Protein AF-A0A699VMN4-F1 (afdb_monomer)

Secondary structure (DSSP, 8-state):
-GGGGGS-HHHHHHHHHHHHHHHHHHHHHHHHHHHHHHH--SEEEEE--TT-SSPEEEEHHHHHHHHHHHHHHHHHHHHHHHHHHT--TTTTS---SPPPHHHHHHHHHHHHHHHHHHHHHHHHHH-S-HHHHHHHHHHHHHHHHHHHHHHHHHHHH-GGG-

Radius of gyration: 19.66 Å; Cα contacts (8 Å, |Δi|>4): 103; chains: 1; bounding box: 55×30×49 Å

Structure (mmCIF, N/CA/C/O backbone):
data_AF-A0A699VMN4-F1
#
_entry.id   AF-A0A699VMN4-F1
#
loop_
_atom_site.group_PDB
_atom_site.id
_atom_site.type_symbol
_atom_site.label_atom_id
_atom_site.label_alt_id
_atom_site.label_comp_id
_atom_site.label_asym_id
_atom_site.label_entity_id
_atom_site.label_seq_id
_atom_site.pdbx_PDB_ins_code
_atom_site.Cartn_x
_atom_site.Cartn_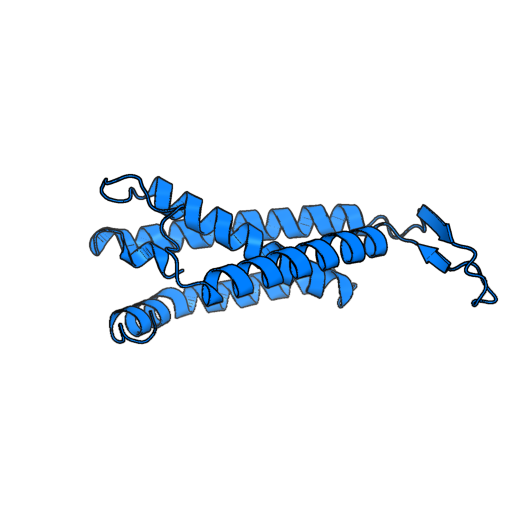y
_atom_site.Cartn_z
_atom_site.occupancy
_atom_site.B_iso_or_equiv
_atom_site.auth_seq_id
_atom_site.auth_comp_id
_atom_site.auth_asym_id
_atom_site.auth_atom_id
_atom_site.pdbx_PDB_model_num
ATOM 1 N N . SER A 1 1 ? -7.922 -1.358 12.636 1.00 45.84 1 SER A N 1
ATOM 2 C CA . SER A 1 1 ? -7.552 -0.021 13.132 1.00 45.84 1 SER A CA 1
ATOM 3 C C . SER A 1 1 ? -8.062 0.162 14.554 1.00 45.84 1 SER A C 1
ATOM 5 O O . SER A 1 1 ? -9.260 0.021 14.794 1.00 45.84 1 SER A O 1
ATOM 7 N N . ILE A 1 2 ? -7.130 0.427 15.471 1.00 46.72 2 ILE A N 1
ATOM 8 C CA . ILE A 1 2 ? -7.314 0.620 16.923 1.00 46.72 2 ILE A CA 1
ATOM 9 C C . ILE A 1 2 ? -8.067 1.936 17.227 1.00 46.72 2 ILE A C 1
ATOM 11 O O . ILE A 1 2 ? -8.644 2.114 18.296 1.00 46.72 2 ILE A O 1
ATOM 15 N N . THR A 1 3 ? -8.171 2.823 16.234 1.00 52.34 3 THR A N 1
ATOM 16 C CA . THR A 1 3 ? -8.841 4.129 16.299 1.00 52.34 3 THR A CA 1
ATOM 17 C C . THR A 1 3 ? -10.361 4.043 16.494 1.00 52.34 3 THR A C 1
ATOM 19 O O . THR A 1 3 ? -10.964 4.930 17.095 1.00 52.34 3 THR A O 1
ATOM 22 N N . VAL A 1 4 ? -11.006 2.962 16.034 1.00 55.19 4 VAL A N 1
ATOM 23 C CA . VAL A 1 4 ? -12.474 2.805 16.107 1.00 55.19 4 VAL A CA 1
ATOM 24 C C . VAL A 1 4 ? -12.977 2.683 17.548 1.00 55.19 4 VAL A C 1
ATOM 26 O O . VAL A 1 4 ? -14.114 3.047 17.829 1.00 55.19 4 VAL A O 1
ATOM 29 N N . ASN A 1 5 ? -12.129 2.250 18.483 1.00 55.94 5 ASN A N 1
ATOM 30 C CA . ASN A 1 5 ? -12.498 2.107 19.893 1.00 55.94 5 ASN A CA 1
ATOM 31 C C . ASN A 1 5 ? -12.797 3.456 20.582 1.00 55.94 5 ASN A C 1
ATOM 33 O O . ASN A 1 5 ? -13.297 3.469 21.702 1.00 55.94 5 ASN A O 1
ATOM 37 N N . ARG A 1 6 ? -12.527 4.592 19.914 1.00 56.47 6 ARG A N 1
ATOM 38 C CA . ARG A 1 6 ? -12.896 5.941 20.375 1.00 56.47 6 ARG A CA 1
ATOM 39 C C . ARG A 1 6 ? -14.357 6.333 20.044 1.00 56.47 6 ARG A C 1
ATOM 41 O O . ARG A 1 6 ? -14.797 7.396 20.472 1.00 56.47 6 ARG A O 1
ATOM 48 N N . LEU A 1 7 ? -15.118 5.499 19.315 1.00 54.47 7 LEU A N 1
ATOM 49 C CA . LEU A 1 7 ? -16.554 5.695 19.021 1.00 54.47 7 LEU A CA 1
ATOM 50 C C . LEU A 1 7 ? -17.470 5.049 20.075 1.00 54.47 7 LEU A C 1
ATOM 52 O O . LEU A 1 7 ? -17.083 4.048 20.673 1.00 54.47 7 LEU A O 1
ATOM 56 N N . PRO A 1 8 ? -18.714 5.538 20.262 1.00 55.50 8 PRO A N 1
ATOM 57 C CA . PRO A 1 8 ? -19.730 4.835 21.052 1.00 55.50 8 PRO A CA 1
ATOM 58 C C . PRO A 1 8 ? -19.944 3.411 20.517 1.00 55.50 8 PRO A C 1
ATOM 60 O O . PRO A 1 8 ? -20.053 3.246 19.301 1.00 55.50 8 PRO A O 1
ATOM 63 N N . GLU A 1 9 ? -20.035 2.399 21.392 1.00 60.84 9 GLU A N 1
ATOM 64 C CA . GLU A 1 9 ? -20.068 0.962 21.032 1.00 60.84 9 GLU A CA 1
ATOM 65 C C . GLU A 1 9 ? -21.061 0.627 19.905 1.00 60.84 9 GLU A C 1
ATOM 67 O O . GLU A 1 9 ? -20.743 -0.122 18.983 1.00 60.84 9 GLU A O 1
ATOM 72 N N . GLN A 1 10 ? -22.229 1.275 19.895 1.00 62.84 10 GLN A N 1
ATOM 73 C CA . GLN A 1 10 ? -23.273 1.087 18.878 1.00 62.84 10 GLN A CA 1
ATOM 74 C C . GLN A 1 10 ? -22.883 1.560 17.463 1.00 62.84 10 GLN A C 1
ATOM 76 O O . GLN A 1 10 ? -23.480 1.120 16.482 1.00 62.84 10 GLN A O 1
ATOM 81 N N . GLN A 1 11 ? -21.888 2.443 17.328 1.00 64.56 11 GLN A N 1
ATOM 82 C CA . GLN A 1 11 ? -21.416 2.978 16.043 1.00 64.56 11 GLN A CA 1
ATOM 83 C C . GLN A 1 11 ? -20.063 2.404 15.606 1.00 64.56 11 GLN A C 1
ATOM 85 O O . GLN A 1 11 ? -19.687 2.568 14.445 1.00 64.56 11 GLN A O 1
ATOM 90 N N . GLN A 1 12 ? -19.350 1.700 16.490 1.00 66.62 12 GLN A N 1
ATOM 91 C CA . GLN A 1 12 ? -18.021 1.152 16.204 1.00 66.62 12 GLN A CA 1
ATOM 92 C C . GLN A 1 12 ? -18.040 0.165 15.033 1.00 66.62 12 GLN A C 1
ATOM 94 O O . GLN A 1 12 ? -1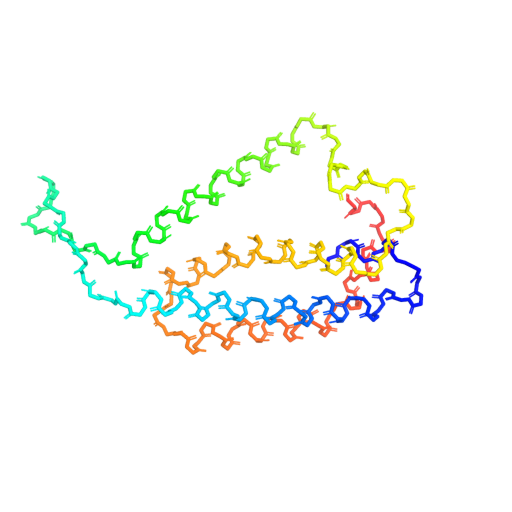7.227 0.283 14.118 1.00 66.62 12 GLN A O 1
ATOM 99 N N . ALA A 1 13 ? -18.998 -0.768 15.015 1.00 68.56 13 ALA A N 1
ATOM 100 C CA . ALA A 1 13 ? -19.114 -1.755 13.942 1.00 68.56 13 ALA A CA 1
ATOM 101 C C . ALA A 1 13 ? -19.330 -1.083 12.574 1.00 68.56 13 ALA A C 1
ATOM 103 O O . ALA A 1 13 ? -18.583 -1.334 11.632 1.00 68.56 13 ALA A O 1
ATOM 104 N N . ARG A 1 14 ? -20.289 -0.150 12.486 1.00 71.06 14 ARG A N 1
ATOM 105 C CA . ARG A 1 14 ? -20.583 0.587 11.244 1.00 71.06 14 ARG A CA 1
ATOM 106 C C . ARG A 1 14 ? -19.423 1.480 10.809 1.00 71.06 14 ARG A C 1
ATOM 108 O O . ARG A 1 14 ? -19.060 1.462 9.638 1.00 71.06 14 ARG A O 1
ATOM 115 N N . GLY A 1 15 ? -18.820 2.221 11.738 1.00 72.38 15 GLY A N 1
ATOM 116 C CA . GLY A 1 15 ? -17.664 3.074 11.459 1.00 72.38 15 GLY A CA 1
ATOM 117 C C . GLY A 1 15 ? -16.458 2.282 10.961 1.00 72.38 15 GLY A C 1
ATOM 118 O O . GLY A 1 15 ? -15.783 2.716 10.031 1.00 72.38 15 GLY A O 1
ATOM 119 N N . ARG A 1 16 ? -16.232 1.080 11.508 1.00 72.44 16 ARG A N 1
ATOM 120 C CA . ARG A 1 16 ? -15.187 0.167 11.036 1.00 72.44 16 ARG A CA 1
ATOM 121 C C . ARG A 1 16 ? -15.466 -0.318 9.626 1.00 72.44 16 ARG A C 1
ATOM 123 O O . ARG A 1 16 ? -14.587 -0.208 8.784 1.00 72.44 16 ARG A O 1
ATOM 130 N N . THR A 1 17 ? -16.662 -0.835 9.360 1.00 74.81 17 THR A N 1
ATOM 131 C CA . THR A 1 17 ? -17.002 -1.358 8.032 1.00 74.81 17 THR A CA 1
ATOM 132 C C . THR A 1 17 ? -16.924 -0.262 6.974 1.00 74.81 17 THR A C 1
ATOM 134 O O . THR A 1 17 ? -16.303 -0.473 5.940 1.00 74.81 17 THR A O 1
ATOM 137 N N . ILE A 1 18 ? -17.479 0.924 7.248 1.00 80.62 18 ILE A N 1
ATOM 138 C CA . ILE A 1 18 ? -17.431 2.065 6.323 1.00 80.62 18 ILE A CA 1
ATOM 139 C C . ILE A 1 18 ? -15.987 2.526 6.121 1.00 80.62 18 ILE A C 1
ATOM 141 O O . ILE A 1 18 ? -15.562 2.677 4.982 1.00 80.62 18 ILE A O 1
ATOM 145 N N . GLY A 1 19 ? -15.219 2.700 7.200 1.00 79.50 19 GLY A N 1
ATOM 146 C CA . GLY A 1 19 ? -13.817 3.109 7.117 1.00 79.50 19 GLY A CA 1
ATOM 147 C C . GLY A 1 19 ? -12.953 2.110 6.347 1.00 79.50 19 GLY A C 1
ATOM 148 O O . GLY A 1 19 ? -12.173 2.523 5.498 1.00 79.50 19 GLY A O 1
ATOM 149 N N . LEU A 1 20 ? -13.123 0.805 6.587 1.00 77.19 20 LEU A N 1
ATOM 150 C CA . LEU A 1 20 ? -12.387 -0.255 5.887 1.00 77.19 20 LEU A CA 1
ATOM 151 C C . LEU A 1 20 ? -12.794 -0.375 4.413 1.00 77.19 20 LEU A C 1
ATOM 153 O O . LEU A 1 20 ? -11.930 -0.562 3.561 1.00 77.19 20 LEU A O 1
ATOM 157 N N . LEU A 1 21 ? -14.084 -0.243 4.094 1.00 81.62 21 LEU A N 1
ATOM 158 C CA . LEU A 1 21 ? -14.549 -0.220 2.706 1.00 81.62 21 LEU A CA 1
ATOM 159 C C . LEU A 1 21 ? -14.006 1.000 1.959 1.00 81.62 21 LEU A C 1
ATOM 161 O O . LEU A 1 21 ? -13.529 0.858 0.836 1.00 81.62 21 LEU A O 1
ATOM 165 N N . LEU A 1 22 ? -14.041 2.185 2.577 1.00 83.38 22 LEU A N 1
A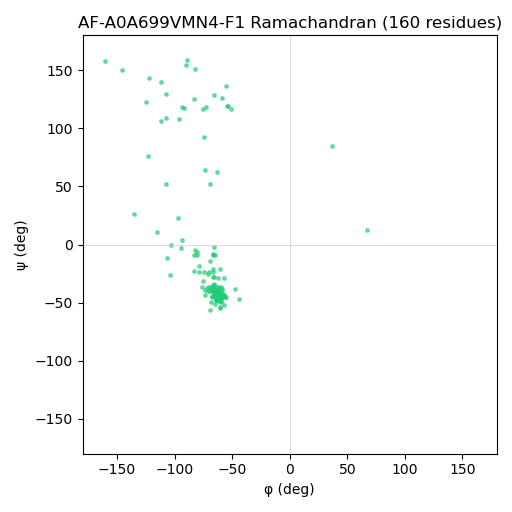TOM 166 C CA . LEU A 1 22 ? -13.502 3.393 1.954 1.00 83.38 22 LEU A CA 1
ATOM 167 C C . LEU A 1 22 ? -11.985 3.285 1.762 1.00 83.38 22 LEU A C 1
ATOM 169 O O . LEU A 1 22 ? -11.483 3.591 0.685 1.00 83.38 22 LEU A O 1
ATOM 173 N N . ALA A 1 23 ? -11.272 2.796 2.777 1.00 79.50 23 ALA A N 1
ATOM 174 C CA . ALA A 1 23 ? -9.842 2.515 2.710 1.00 79.50 23 ALA A CA 1
ATOM 175 C C . ALA A 1 23 ? -9.506 1.562 1.551 1.00 79.50 23 ALA A C 1
ATOM 177 O O . ALA A 1 23 ? -8.628 1.856 0.747 1.00 79.50 23 ALA A O 1
ATOM 178 N N . LEU A 1 24 ? -10.277 0.484 1.370 1.00 80.06 24 LEU A N 1
ATOM 179 C CA . LEU A 1 24 ? -10.109 -0.430 0.237 1.00 80.06 24 LEU A CA 1
ATOM 180 C C . LEU A 1 24 ? -10.242 0.278 -1.119 1.00 80.06 24 LEU A C 1
ATOM 182 O O . LEU A 1 24 ? -9.437 0.028 -2.014 1.00 80.06 24 LEU A O 1
ATOM 186 N N . VAL A 1 25 ? -11.229 1.163 -1.281 1.00 86.00 25 VAL A N 1
ATOM 187 C CA . VAL A 1 25 ? -11.396 1.932 -2.525 1.00 86.00 25 VAL A CA 1
ATOM 188 C C . VAL A 1 25 ? -10.167 2.804 -2.786 1.00 86.00 25 VAL A C 1
ATOM 190 O O . VAL A 1 25 ? -9.627 2.775 -3.893 1.00 86.00 25 VAL A O 1
ATOM 193 N N . PHE A 1 26 ? -9.681 3.524 -1.770 1.00 84.56 26 PHE A N 1
ATOM 194 C CA . PHE A 1 26 ? -8.458 4.325 -1.879 1.00 84.56 26 PHE A CA 1
ATOM 195 C C . PHE A 1 26 ? -7.238 3.470 -2.220 1.00 84.56 26 PHE A C 1
ATOM 197 O O . PHE A 1 26 ? -6.456 3.842 -3.091 1.00 84.56 26 PHE A O 1
ATOM 204 N N . ARG A 1 27 ? -7.110 2.297 -1.599 1.00 85.81 27 ARG A N 1
ATOM 205 C CA . ARG A 1 27 ? -6.020 1.350 -1.836 1.00 85.81 27 ARG A CA 1
ATOM 206 C C . ARG A 1 27 ? -6.003 0.822 -3.266 1.00 85.81 27 ARG A C 1
ATOM 208 O O . ARG A 1 27 ? -4.949 0.792 -3.895 1.00 85.81 27 ARG A O 1
ATOM 215 N N . ILE A 1 28 ? -7.163 0.440 -3.797 1.00 83.56 28 ILE A N 1
ATOM 216 C CA . ILE A 1 28 ? -7.296 0.009 -5.195 1.00 83.56 28 ILE A CA 1
ATOM 217 C C . ILE A 1 28 ? -6.995 1.181 -6.139 1.00 83.56 28 ILE A C 1
ATOM 219 O O . ILE A 1 28 ? -6.270 0.998 -7.112 1.00 83.56 28 ILE A O 1
ATOM 223 N N . GLY A 1 29 ? -7.486 2.388 -5.842 1.00 85.75 29 GLY A N 1
ATOM 224 C CA . GLY A 1 29 ? -7.190 3.589 -6.630 1.00 85.75 29 GLY A CA 1
ATOM 225 C C . GLY A 1 29 ? -5.695 3.926 -6.674 1.00 85.75 29 GLY A C 1
ATOM 226 O O . GLY A 1 29 ? -5.154 4.197 -7.748 1.00 85.75 29 GLY A O 1
ATOM 227 N N . LEU A 1 30 ? -5.009 3.843 -5.532 1.00 82.56 30 LEU A N 1
ATOM 228 C CA . LEU A 1 30 ? -3.555 4.000 -5.419 1.00 82.56 30 LEU A CA 1
ATOM 229 C C . LEU A 1 30 ? -2.809 2.951 -6.243 1.00 82.56 30 LEU A C 1
ATOM 231 O O . LEU A 1 30 ? -1.919 3.304 -7.015 1.00 82.56 30 LEU A O 1
ATOM 235 N N . LEU A 1 31 ? -3.206 1.680 -6.133 1.00 83.44 31 LEU A N 1
ATOM 236 C CA . LEU A 1 31 ? -2.619 0.592 -6.911 1.00 83.44 31 LEU A CA 1
ATOM 237 C C . LEU A 1 31 ? -2.785 0.840 -8.411 1.00 83.44 31 LEU A C 1
ATOM 239 O O . LEU A 1 31 ? -1.805 0.755 -9.143 1.00 83.44 31 LEU A O 1
ATOM 243 N N . LEU A 1 32 ? -3.988 1.185 -8.876 1.00 82.44 32 LEU A N 1
ATOM 244 C CA . LEU A 1 32 ? -4.247 1.470 -10.290 1.00 82.44 32 LEU A CA 1
ATOM 245 C C . LEU A 1 32 ? -3.434 2.669 -10.791 1.00 82.44 32 LEU A C 1
ATOM 247 O O . LEU A 1 32 ? -2.883 2.610 -11.887 1.00 82.44 32 LEU A O 1
ATOM 251 N N . SER A 1 33 ? -3.302 3.718 -9.976 1.00 81.69 33 SER A N 1
ATOM 252 C CA . SER A 1 33 ? -2.504 4.906 -10.305 1.00 81.69 33 SER A CA 1
ATOM 253 C C . SER A 1 33 ? -1.023 4.556 -10.462 1.00 81.69 33 SER A C 1
ATOM 255 O O . SER A 1 33 ? -0.404 4.895 -11.469 1.00 81.69 33 SER A O 1
ATOM 257 N N . ILE A 1 34 ? -0.461 3.810 -9.506 1.00 77.12 34 ILE A N 1
ATOM 258 C CA . ILE A 1 34 ? 0.936 3.360 -9.550 1.00 77.12 34 ILE A CA 1
ATOM 259 C C . ILE A 1 34 ? 1.144 2.379 -10.706 1.00 77.12 34 ILE A C 1
ATOM 261 O O . ILE A 1 34 ? 2.099 2.511 -11.464 1.00 77.12 34 ILE A O 1
ATOM 265 N N . SER A 1 35 ? 0.230 1.429 -10.893 1.00 74.19 35 SER A N 1
ATOM 266 C CA . SER A 1 35 ? 0.271 0.470 -11.993 1.00 74.19 35 SER A CA 1
ATOM 267 C C . SER A 1 35 ? 0.229 1.151 -13.357 1.00 74.19 35 SER A C 1
ATOM 269 O O . SER A 1 35 ? 0.862 0.658 -14.288 1.00 74.19 35 SER A O 1
ATOM 271 N N . TRP A 1 36 ? -0.530 2.236 -13.503 1.00 75.94 36 TRP A N 1
ATOM 272 C CA . TRP A 1 36 ? -0.585 2.994 -14.746 1.00 75.94 36 TRP A CA 1
ATOM 273 C C . TRP A 1 36 ? 0.753 3.681 -15.027 1.00 75.94 36 TRP A C 1
ATOM 275 O O . TRP A 1 36 ? 1.281 3.549 -16.128 1.00 75.94 36 TRP A O 1
ATOM 285 N N . ILE A 1 37 ? 1.358 4.309 -14.012 1.00 70.69 37 ILE A N 1
ATOM 286 C CA . ILE A 1 37 ? 2.666 4.963 -14.151 1.00 70.69 37 ILE A CA 1
ATOM 287 C C . ILE A 1 37 ? 3.780 3.936 -14.426 1.00 70.69 37 ILE A C 1
ATOM 289 O O . ILE A 1 37 ? 4.638 4.154 -15.276 1.00 70.69 37 ILE A O 1
ATOM 293 N N . VAL A 1 38 ? 3.747 2.782 -13.759 1.00 66.50 38 VAL A N 1
ATOM 294 C CA . VAL A 1 38 ? 4.719 1.685 -13.927 1.00 66.50 38 VAL A CA 1
ATOM 295 C C . VAL A 1 38 ? 4.502 0.905 -15.230 1.00 66.50 38 VAL A C 1
ATOM 297 O O . VAL A 1 38 ? 5.429 0.280 -15.749 1.00 66.50 38 VAL A O 1
ATOM 300 N N . GLY A 1 39 ? 3.286 0.941 -15.781 1.00 65.06 39 GLY A N 1
ATOM 301 C CA . GLY A 1 39 ? 2.941 0.370 -17.082 1.00 65.06 39 GLY A CA 1
ATOM 302 C C . GLY A 1 39 ? 3.722 0.995 -18.241 1.00 65.06 39 GLY A C 1
ATOM 303 O O . GLY A 1 39 ? 3.914 0.332 -19.261 1.00 65.06 39 GLY A O 1
ATOM 304 N N . LEU A 1 40 ? 4.268 2.205 -18.061 1.00 59.72 40 LEU A N 1
ATOM 305 C CA . LEU A 1 40 ? 5.280 2.796 -18.938 1.00 59.72 40 LEU A CA 1
ATOM 306 C C . LEU A 1 40 ? 6.638 2.105 -18.712 1.00 59.72 40 LEU A C 1
ATOM 308 O O . LEU A 1 40 ? 7.612 2.706 -18.269 1.00 59.72 40 LEU A O 1
ATOM 312 N N . ARG A 1 41 ? 6.705 0.806 -19.028 1.00 61.47 41 ARG A N 1
ATOM 313 C CA . ARG A 1 41 ? 7.912 -0.033 -18.923 1.00 61.47 41 ARG A CA 1
ATOM 314 C C . ARG A 1 41 ? 9.036 0.375 -19.887 1.00 61.47 41 ARG A C 1
ATOM 316 O O . ARG A 1 41 ? 10.090 -0.253 -19.873 1.00 61.47 41 ARG A O 1
ATOM 323 N N . SER A 1 42 ? 8.830 1.378 -20.740 1.00 59.47 42 SER A N 1
ATOM 324 C CA . SER A 1 42 ? 9.876 1.903 -21.615 1.00 59.47 42 SER A CA 1
ATOM 325 C C . SER A 1 42 ? 10.980 2.550 -20.779 1.00 59.47 42 SER A C 1
ATOM 327 O O . SER A 1 42 ? 10.687 3.399 -19.936 1.00 59.47 42 SER A O 1
ATOM 329 N N . ALA A 1 43 ? 12.235 2.169 -21.029 1.00 64.88 43 ALA A N 1
ATOM 330 C CA . ALA A 1 43 ? 13.393 2.839 -20.445 1.00 64.88 43 ALA A CA 1
ATOM 331 C C . ALA A 1 43 ? 13.307 4.342 -20.754 1.00 64.88 43 ALA A C 1
ATOM 333 O O . ALA A 1 43 ? 13.254 4.733 -21.920 1.00 64.88 43 ALA A O 1
ATOM 334 N N . LEU A 1 44 ? 13.233 5.170 -19.710 1.00 66.88 44 LEU A N 1
ATOM 335 C CA . LEU A 1 44 ? 13.133 6.626 -19.846 1.00 66.88 44 LEU A CA 1
ATOM 336 C C . LEU A 1 44 ? 14.493 7.217 -20.224 1.00 66.88 44 LEU A C 1
ATOM 338 O O . LEU A 1 44 ? 14.569 8.167 -20.996 1.00 66.88 44 LEU A O 1
ATOM 342 N N . PHE A 1 45 ? 15.564 6.642 -19.676 1.00 73.12 45 PHE A N 1
ATOM 343 C CA . PHE A 1 45 ? 16.949 6.989 -19.971 1.00 73.12 45 PHE A CA 1
ATOM 344 C C . PHE A 1 45 ? 17.873 5.837 -19.561 1.00 73.12 45 PHE A C 1
ATOM 346 O O . PHE A 1 45 ? 17.528 5.006 -18.721 1.00 73.12 45 PHE A O 1
ATOM 353 N N . THR A 1 46 ? 19.061 5.781 -20.154 1.00 76.62 46 THR A N 1
ATOM 354 C CA . THR A 1 46 ? 20.096 4.799 -19.817 1.00 76.62 46 THR A CA 1
ATOM 355 C C . THR A 1 46 ? 21.229 5.480 -19.060 1.00 76.62 46 THR A C 1
ATOM 357 O O . THR A 1 46 ? 21.751 6.493 -19.529 1.00 76.62 46 THR A O 1
ATOM 360 N N . LEU A 1 47 ? 21.634 4.933 -17.915 1.00 77.69 47 LEU A N 1
ATOM 361 C CA . LEU A 1 47 ? 22.775 5.428 -17.145 1.00 77.69 47 LEU A CA 1
ATOM 362 C C . LEU A 1 47 ? 24.059 4.695 -17.564 1.00 77.69 47 LEU A C 1
ATOM 364 O O . LEU A 1 47 ? 24.154 3.483 -17.349 1.00 77.69 47 LEU A O 1
ATOM 368 N N . PRO A 1 48 ? 25.068 5.391 -18.119 1.00 74.62 48 PRO A N 1
ATOM 369 C CA . PRO A 1 48 ? 26.392 4.814 -18.312 1.00 74.62 48 PRO A CA 1
ATOM 370 C C . PRO A 1 48 ? 27.099 4.742 -16.952 1.00 74.62 48 PRO A C 1
ATOM 372 O O . PRO A 1 48 ? 27.704 5.707 -16.488 1.00 74.62 48 PRO A O 1
ATOM 375 N N . LEU A 1 49 ? 26.972 3.604 -16.272 1.00 81.06 49 LEU A N 1
ATOM 376 C CA . LEU A 1 49 ? 27.663 3.347 -15.010 1.00 81.06 49 LEU A CA 1
ATOM 377 C C . LEU A 1 49 ? 29.087 2.857 -15.323 1.00 81.06 49 LEU A C 1
ATOM 379 O O . LEU A 1 49 ? 29.219 1.859 -16.026 1.00 81.06 49 LEU A O 1
ATOM 383 N N . PRO A 1 50 ? 30.155 3.490 -14.794 1.00 72.31 50 PRO A N 1
ATOM 384 C CA . PRO A 1 50 ? 31.540 3.152 -15.149 1.00 72.31 50 PRO A CA 1
ATOM 385 C C . PRO A 1 50 ? 31.982 1.735 -14.735 1.00 72.31 50 PRO A C 1
ATOM 387 O O . PRO A 1 50 ? 33.052 1.283 -15.131 1.00 72.31 50 PRO A O 1
ATOM 390 N N . TRP A 1 51 ? 31.165 1.032 -13.947 1.00 81.44 51 TRP A N 1
ATOM 391 C CA . TRP A 1 51 ? 31.355 -0.355 -13.511 1.00 81.44 51 TRP A CA 1
ATOM 392 C C . TRP A 1 51 ? 30.476 -1.378 -14.257 1.00 81.44 51 TRP A C 1
ATOM 394 O O . TRP A 1 51 ? 30.577 -2.568 -13.969 1.00 81.44 51 TRP A O 1
ATOM 404 N N . LEU A 1 52 ? 29.628 -0.957 -15.205 1.00 74.12 52 LEU A N 1
ATOM 405 C CA . LEU A 1 52 ? 28.890 -1.854 -16.105 1.00 74.12 52 LEU A CA 1
ATOM 406 C C . LEU A 1 52 ? 29.396 -1.700 -17.545 1.00 74.12 52 LEU A C 1
ATOM 408 O O . LEU A 1 52 ? 29.629 -0.593 -18.018 1.00 74.12 52 LEU A O 1
ATOM 412 N N . ALA A 1 53 ? 29.510 -2.824 -18.257 1.00 73.00 53 ALA A N 1
ATOM 413 C CA . ALA A 1 53 ? 29.862 -2.838 -19.679 1.00 73.00 53 ALA A CA 1
ATOM 414 C C . ALA A 1 53 ? 28.741 -2.289 -20.585 1.00 73.00 53 ALA A C 1
ATOM 416 O O . ALA A 1 53 ? 29.024 -1.819 -21.680 1.00 73.00 53 ALA A O 1
ATOM 417 N N . GLU A 1 54 ? 27.489 -2.324 -20.118 1.00 76.88 54 GLU A N 1
ATOM 418 C CA . GLU A 1 54 ? 26.308 -1.859 -20.852 1.00 76.88 54 GLU A CA 1
ATOM 419 C C . G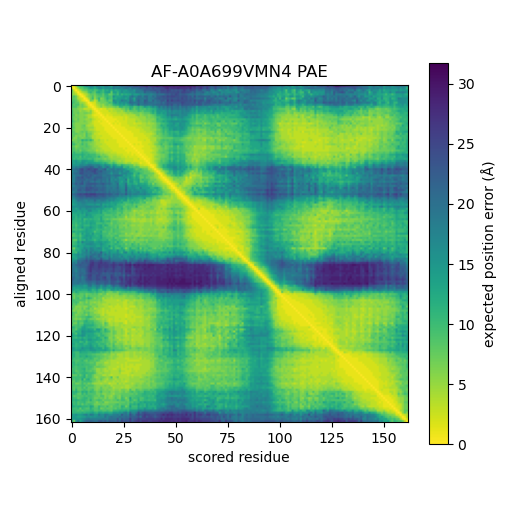LU A 1 54 ? 25.566 -0.761 -20.066 1.00 76.88 54 GLU A C 1
ATOM 421 O O . GLU A 1 54 ? 25.478 -0.850 -18.834 1.00 76.88 54 GLU A O 1
ATOM 426 N N . PRO A 1 55 ? 25.000 0.264 -20.735 1.00 75.31 55 PRO A N 1
ATOM 427 C CA . PRO A 1 55 ? 24.211 1.303 -20.081 1.00 75.31 55 PRO A CA 1
ATOM 428 C C . PRO A 1 55 ? 23.006 0.710 -19.340 1.00 75.31 55 PRO A C 1
ATOM 430 O O . PRO A 1 55 ? 22.187 0.009 -19.932 1.00 75.31 55 PRO A O 1
ATOM 433 N N . PHE A 1 56 ? 22.862 1.014 -18.050 1.00 78.75 56 PHE A N 1
ATOM 434 C CA . PHE A 1 56 ? 21.757 0.496 -17.245 1.00 78.75 56 PHE A CA 1
ATOM 435 C C . PHE A 1 56 ? 20.444 1.197 -17.631 1.00 78.75 56 PHE A C 1
ATOM 437 O O . PHE A 1 56 ? 20.357 2.422 -17.488 1.00 78.75 56 PHE A O 1
ATOM 444 N N . PRO A 1 57 ? 19.425 0.471 -18.124 1.00 76.62 57 PRO A N 1
ATOM 445 C CA . PRO A 1 57 ? 18.155 1.070 -18.509 1.00 76.62 57 PRO A CA 1
ATOM 446 C C . PRO A 1 57 ? 17.338 1.413 -17.261 1.00 76.62 57 PRO A C 1
ATOM 448 O O . PRO A 1 57 ? 16.939 0.522 -16.519 1.00 76.62 57 PRO A O 1
ATOM 451 N N . VAL A 1 58 ? 17.067 2.701 -17.040 1.00 80.31 5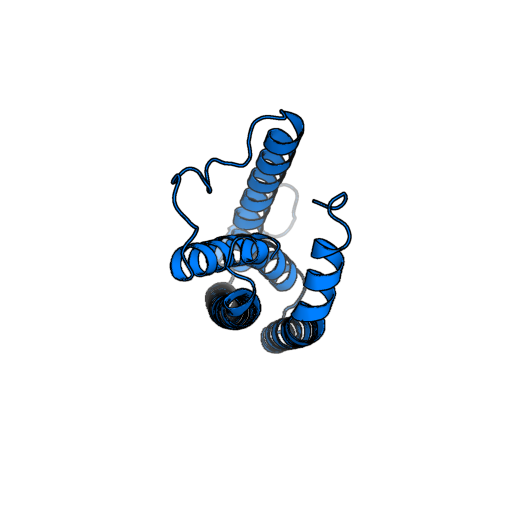8 VAL A N 1
ATOM 452 C CA . VAL A 1 58 ? 16.221 3.161 -15.933 1.00 80.31 58 VAL A CA 1
ATOM 453 C C . VAL A 1 58 ? 14.788 3.312 -16.428 1.00 80.31 58 VAL A C 1
ATOM 455 O O . VAL A 1 58 ? 14.491 4.112 -17.322 1.00 80.31 58 VAL A O 1
ATOM 458 N N . SER A 1 59 ? 13.884 2.538 -15.836 1.00 80.25 59 SER A N 1
ATOM 459 C CA . SER A 1 59 ? 12.444 2.640 -16.055 1.00 80.25 59 SER A CA 1
ATOM 460 C C . SER A 1 59 ? 11.799 3.621 -15.072 1.00 80.25 59 SER A C 1
ATOM 462 O O . SER A 1 59 ? 12.308 3.865 -13.976 1.00 80.25 59 SER A O 1
ATOM 464 N N . GLY A 1 60 ? 10.614 4.134 -15.417 1.00 74.94 60 GLY A N 1
ATOM 465 C CA . GLY A 1 60 ? 9.768 4.862 -14.464 1.00 74.94 60 GLY A CA 1
ATOM 466 C C . GLY A 1 60 ? 9.428 4.024 -13.224 1.00 74.94 60 GLY A C 1
ATOM 467 O O . GLY A 1 60 ? 9.295 4.572 -12.130 1.00 74.94 60 GLY A O 1
ATOM 468 N N . ARG A 1 61 ? 9.384 2.689 -13.368 1.00 75.62 61 ARG A N 1
ATOM 469 C CA . ARG A 1 61 ? 9.274 1.748 -12.244 1.00 75.62 61 ARG A CA 1
ATOM 470 C C . ARG A 1 61 ? 10.403 1.937 -11.240 1.00 75.62 61 ARG A C 1
ATOM 472 O O . ARG A 1 61 ? 10.134 2.096 -10.055 1.00 75.62 61 ARG A O 1
ATOM 479 N N . ASP A 1 62 ? 11.640 1.932 -11.716 1.00 78.75 62 ASP A N 1
ATOM 480 C CA . ASP A 1 62 ? 12.827 1.937 -10.860 1.00 78.75 62 ASP A CA 1
ATOM 481 C C . ASP A 1 62 ? 12.938 3.257 -10.102 1.00 78.75 62 ASP A C 1
ATOM 483 O O . ASP A 1 62 ? 13.274 3.277 -8.922 1.00 78.75 62 ASP A O 1
ATOM 487 N N . LEU A 1 63 ? 12.565 4.359 -10.757 1.00 80.31 63 LEU A N 1
ATOM 488 C CA . LEU A 1 63 ? 12.558 5.684 -10.149 1.00 80.31 63 LEU A CA 1
ATOM 489 C C . LEU A 1 63 ? 11.495 5.805 -9.047 1.00 80.31 63 LEU A C 1
ATOM 491 O O . LEU A 1 63 ? 11.773 6.367 -7.990 1.00 80.31 63 LEU A O 1
ATOM 495 N N . ILE A 1 64 ? 10.305 5.229 -9.253 1.00 79.19 64 ILE A N 1
ATOM 496 C CA . ILE A 1 64 ? 9.251 5.164 -8.226 1.00 79.19 64 ILE A CA 1
ATOM 497 C C . ILE A 1 64 ? 9.661 4.261 -7.068 1.00 79.19 64 ILE A C 1
ATOM 499 O O . ILE A 1 64 ? 9.466 4.639 -5.915 1.00 79.19 64 ILE A O 1
ATOM 503 N N . LEU A 1 65 ? 10.232 3.089 -7.355 1.00 79.25 65 LEU A N 1
ATOM 504 C CA . LEU A 1 65 ? 10.705 2.166 -6.324 1.00 79.25 65 LEU A CA 1
ATOM 505 C C . LEU A 1 65 ? 11.812 2.802 -5.482 1.00 79.25 65 LEU A C 1
ATOM 507 O O . LEU A 1 65 ? 11.792 2.687 -4.261 1.00 79.25 65 LEU A O 1
ATOM 511 N N . LEU A 1 66 ? 12.740 3.522 -6.112 1.00 84.75 66 LEU A N 1
ATOM 512 C CA . LEU A 1 66 ? 13.822 4.211 -5.420 1.00 84.75 66 LEU A CA 1
ATOM 513 C C . LEU A 1 66 ? 13.302 5.387 -4.584 1.00 84.75 66 LEU A C 1
ATOM 515 O O . LEU A 1 66 ? 13.616 5.482 -3.399 1.00 84.75 66 LEU A O 1
ATOM 519 N N . ALA A 1 67 ? 12.469 6.254 -5.166 1.00 83.25 67 ALA A N 1
ATOM 520 C CA . ALA A 1 67 ? 11.909 7.404 -4.461 1.00 83.25 67 ALA A CA 1
ATOM 521 C C . ALA A 1 67 ? 10.999 6.978 -3.302 1.00 83.25 67 ALA A C 1
ATOM 523 O O . ALA A 1 67 ? 11.131 7.474 -2.183 1.00 83.25 67 ALA A O 1
ATOM 524 N N . GLY A 1 68 ? 10.088 6.038 -3.547 1.00 78.25 68 GLY A N 1
ATOM 525 C CA . GLY A 1 68 ? 9.175 5.577 -2.516 1.00 78.25 68 GLY A CA 1
ATOM 526 C C . GLY A 1 68 ? 9.846 4.652 -1.496 1.00 78.25 68 GLY A C 1
ATOM 527 O O . GLY A 1 68 ? 9.520 4.740 -0.320 1.00 78.25 68 GLY A O 1
ATOM 528 N N . GLY A 1 69 ? 10.851 3.861 -1.881 1.00 81.69 69 GLY A N 1
ATOM 529 C CA . GLY A 1 69 ? 11.687 3.110 -0.940 1.00 81.69 69 GLY A CA 1
ATOM 530 C C . GLY A 1 69 ? 12.435 4.030 0.031 1.00 81.69 69 GLY A C 1
ATOM 531 O O . GLY A 1 69 ? 12.387 3.823 1.242 1.00 81.69 69 GLY A O 1
ATOM 532 N N . LEU A 1 70 ? 13.045 5.110 -0.474 1.00 86.38 70 LEU A N 1
ATOM 533 C CA . LEU A 1 70 ? 13.673 6.139 0.365 1.00 86.38 70 LEU A CA 1
ATOM 534 C C . LEU A 1 70 ? 12.659 6.847 1.272 1.00 86.38 70 LEU A C 1
ATOM 536 O O . LEU A 1 70 ? 12.934 7.054 2.455 1.00 86.38 70 LEU A O 1
ATOM 540 N N . PHE A 1 71 ? 11.475 7.177 0.750 1.00 83.19 71 PHE A N 1
ATOM 541 C CA . PHE A 1 71 ? 10.389 7.755 1.543 1.00 83.19 71 PHE A CA 1
ATOM 542 C C . PHE A 1 71 ? 9.980 6.838 2.706 1.00 83.19 71 PHE A C 1
ATOM 544 O O . PHE A 1 71 ? 9.820 7.300 3.835 1.00 83.19 71 PHE A O 1
ATOM 551 N N . LEU A 1 72 ? 9.865 5.532 2.460 1.00 80.75 72 LEU A N 1
ATOM 552 C CA . LEU A 1 72 ? 9.513 4.541 3.477 1.00 80.75 72 LEU A CA 1
ATOM 553 C C . LEU A 1 72 ? 10.616 4.365 4.521 1.00 80.75 72 LEU A C 1
ATOM 555 O O . LEU A 1 72 ? 10.307 4.265 5.709 1.00 80.75 72 LEU A O 1
ATOM 559 N N . MET A 1 73 ? 11.888 4.383 4.111 1.00 84.62 73 MET A N 1
ATOM 560 C CA . MET A 1 73 ? 13.018 4.371 5.043 1.00 84.62 73 MET A CA 1
ATOM 561 C C . MET A 1 73 ? 13.022 5.602 5.947 1.00 84.62 73 MET A C 1
ATOM 563 O O . MET A 1 73 ? 13.211 5.464 7.157 1.00 84.62 73 MET A O 1
ATOM 567 N N . TYR A 1 74 ? 12.773 6.787 5.384 1.00 85.75 74 TYR A N 1
ATOM 568 C CA . TYR A 1 74 ? 12.638 8.020 6.155 1.00 85.75 74 TYR A CA 1
ATOM 569 C C . TYR A 1 74 ? 11.482 7.912 7.152 1.00 85.75 74 TYR A C 1
ATOM 571 O O . TYR A 1 74 ? 11.697 8.044 8.352 1.00 85.75 74 TYR A O 1
ATOM 579 N N . LYS A 1 75 ? 10.279 7.570 6.676 1.00 78.69 75 LYS A N 1
ATOM 580 C CA . LYS A 1 75 ? 9.072 7.471 7.505 1.00 78.69 75 LYS A CA 1
ATOM 581 C C . LYS A 1 75 ? 9.239 6.448 8.625 1.00 78.69 75 LYS A C 1
ATOM 583 O O . LYS A 1 75 ? 8.929 6.750 9.770 1.00 78.69 75 LYS A O 1
ATOM 588 N N . SER A 1 76 ? 9.762 5.264 8.313 1.00 79.94 76 SER A N 1
ATOM 589 C CA . SER A 1 76 ? 10.009 4.211 9.306 1.00 79.94 76 SER A CA 1
ATOM 590 C C . SER A 1 76 ? 11.049 4.650 10.336 1.00 79.94 76 SER A C 1
ATOM 592 O O . SER A 1 76 ? 10.863 4.417 11.525 1.00 79.94 76 SER A O 1
ATOM 594 N N . THR A 1 77 ? 12.115 5.333 9.905 1.00 84.25 77 THR A N 1
ATOM 595 C CA . THR A 1 77 ? 13.115 5.907 10.818 1.00 84.25 77 THR A CA 1
ATOM 596 C C . THR A 1 77 ? 12.488 6.952 11.737 1.00 84.25 77 THR A C 1
ATOM 598 O O . THR A 1 77 ? 12.715 6.904 12.942 1.00 84.25 77 THR A O 1
ATOM 601 N N . THR A 1 78 ? 11.667 7.858 11.202 1.00 78.56 78 THR A N 1
ATOM 602 C CA . THR A 1 7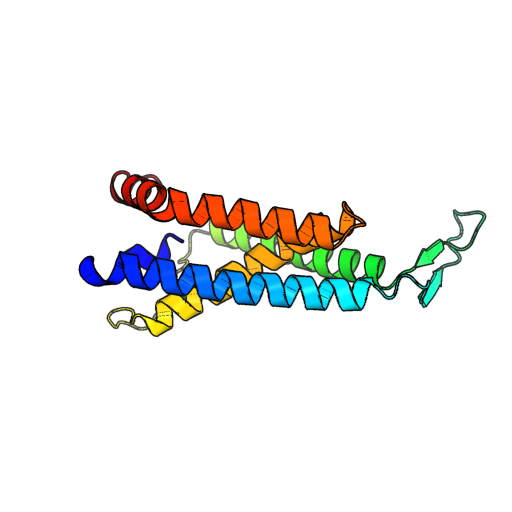8 ? 10.949 8.861 11.995 1.00 78.56 78 THR A CA 1
ATOM 603 C C . THR A 1 78 ? 9.976 8.207 12.974 1.00 78.56 78 THR A C 1
ATOM 605 O O . THR A 1 78 ? 10.007 8.541 14.149 1.00 78.56 78 THR A O 1
ATOM 608 N N . GLU A 1 79 ? 9.181 7.222 12.545 1.00 75.19 79 GLU A N 1
ATOM 609 C CA . GLU A 1 79 ? 8.263 6.486 13.428 1.00 75.19 79 GLU A CA 1
ATOM 610 C C . GLU A 1 79 ? 9.003 5.767 14.561 1.00 75.19 79 GLU A C 1
ATOM 612 O O . GLU A 1 79 ? 8.570 5.809 15.711 1.00 75.19 79 GLU A O 1
ATOM 617 N N . ILE A 1 80 ? 10.136 5.124 14.263 1.00 78.75 80 ILE A N 1
ATOM 618 C CA . ILE A 1 80 ? 10.972 4.472 15.278 1.00 78.75 80 ILE A CA 1
ATOM 619 C C . ILE A 1 80 ? 11.554 5.515 16.241 1.00 78.75 80 ILE A C 1
ATOM 621 O O . ILE A 1 80 ? 11.566 5.291 17.450 1.00 78.75 80 ILE A O 1
ATOM 625 N N . HIS A 1 81 ? 12.005 6.661 15.729 1.00 76.88 81 HIS A N 1
ATOM 626 C CA . HIS A 1 81 ? 12.573 7.740 16.533 1.00 76.88 81 HIS A CA 1
ATOM 627 C C . HIS A 1 81 ? 11.539 8.360 17.482 1.00 76.88 81 HIS A C 1
ATOM 629 O O . HIS A 1 81 ? 11.824 8.520 18.666 1.00 76.88 81 HIS A O 1
ATOM 635 N N . THR A 1 82 ? 10.324 8.619 16.994 1.00 67.62 82 THR A N 1
ATOM 636 C CA . THR A 1 82 ? 9.204 9.132 17.794 1.00 67.62 82 THR A CA 1
ATOM 637 C C . THR A 1 82 ? 8.780 8.131 18.872 1.00 67.62 82 THR A C 1
ATOM 639 O O . THR A 1 82 ? 8.631 8.508 20.030 1.00 67.62 82 THR A O 1
ATOM 642 N N . LYS A 1 83 ? 8.697 6.831 18.552 1.00 63.03 83 LYS A N 1
ATOM 643 C CA . LYS A 1 83 ? 8.374 5.783 19.542 1.00 63.03 83 LYS A CA 1
ATOM 644 C C . LYS A 1 83 ? 9.438 5.602 20.625 1.00 63.03 83 LYS A C 1
ATOM 646 O O . LYS A 1 83 ? 9.112 5.178 21.730 1.00 63.03 83 LYS A O 1
ATOM 651 N N . LEU A 1 84 ? 10.700 5.902 20.319 1.00 65.12 84 LEU A N 1
ATOM 652 C CA . LEU A 1 84 ? 11.817 5.816 21.265 1.00 65.12 84 LEU A CA 1
ATOM 653 C C . LEU A 1 84 ? 11.946 7.051 22.167 1.00 65.12 84 LEU A C 1
ATOM 655 O O . LEU A 1 84 ? 12.527 6.934 23.243 1.00 65.12 84 LEU A O 1
ATOM 659 N N . GLN A 1 85 ? 11.424 8.211 21.754 1.00 61.31 85 GLN A N 1
ATOM 660 C CA . GLN A 1 85 ? 11.503 9.452 22.538 1.00 61.31 85 GLN A CA 1
ATOM 661 C C . GLN A 1 85 ? 10.421 9.589 23.612 1.00 61.31 85 GLN A C 1
ATOM 663 O O . GLN A 1 85 ? 10.544 10.447 24.477 1.00 61.31 85 GLN A O 1
ATOM 668 N N . GLY A 1 86 ? 9.422 8.704 23.641 1.00 50.47 86 GLY A N 1
ATOM 669 C CA . GLY A 1 86 ? 8.468 8.634 24.752 1.00 50.47 86 GLY A CA 1
ATOM 670 C C . GLY A 1 86 ? 7.536 9.844 24.892 1.00 50.47 86 GLY A C 1
ATOM 671 O O . GLY A 1 86 ? 6.860 9.944 25.912 1.00 50.47 86 GLY A O 1
ATOM 672 N N . GLU A 1 87 ? 7.464 10.727 23.895 1.00 47.41 87 GLU A N 1
ATOM 673 C CA . GLU A 1 87 ? 6.573 11.889 23.895 1.00 47.41 87 GLU A CA 1
ATOM 674 C C . GLU A 1 87 ? 5.410 11.681 22.912 1.00 47.41 87 GLU A C 1
ATOM 676 O O . GLU A 1 87 ? 5.578 11.643 21.695 1.00 47.41 87 GLU A O 1
ATOM 681 N N . ASP A 1 88 ? 4.232 11.480 23.509 1.00 45.38 88 ASP A N 1
ATOM 682 C CA . ASP A 1 88 ? 2.889 11.835 23.045 1.00 45.38 88 ASP A CA 1
ATOM 683 C C . ASP A 1 88 ? 2.589 11.716 21.537 1.00 45.38 88 ASP A C 1
ATOM 685 O O . ASP A 1 88 ? 2.494 12.702 20.804 1.00 45.38 88 ASP A O 1
ATOM 689 N N . GLU A 1 89 ? 2.227 10.506 21.093 1.00 41.72 89 GLU A N 1
ATOM 690 C CA . GLU A 1 89 ? 1.412 10.307 19.879 1.00 41.72 89 GLU A CA 1
ATOM 691 C C . GLU A 1 89 ? -0.049 10.797 20.078 1.00 41.72 89 GLU A C 1
ATOM 693 O O . GLU A 1 89 ? -1.012 10.081 19.800 1.00 41.72 89 GLU A O 1
ATOM 698 N N . ASP A 1 90 ? -0.240 12.036 20.540 1.00 42.50 90 ASP A N 1
ATOM 699 C CA . ASP A 1 90 ? -1.549 12.701 20.613 1.00 42.50 90 ASP A CA 1
ATOM 700 C C . ASP A 1 90 ? -1.655 13.938 19.691 1.00 42.50 90 ASP A C 1
ATOM 702 O O . ASP A 1 90 ? -2.669 14.638 19.708 1.00 42.50 90 ASP A O 1
ATOM 706 N N . GLU A 1 91 ? -0.704 14.187 18.780 1.00 41.75 91 GLU A N 1
ATOM 707 C CA . GLU A 1 91 ? -0.818 15.311 17.824 1.00 41.75 91 GLU A CA 1
ATOM 708 C C . GLU A 1 91 ? -1.718 15.049 16.600 1.00 41.75 91 GLU A C 1
ATOM 710 O O . GLU A 1 91 ? -2.091 15.980 15.889 1.00 41.75 91 GLU A O 1
ATOM 715 N N . LEU A 1 92 ? -2.219 13.823 16.410 1.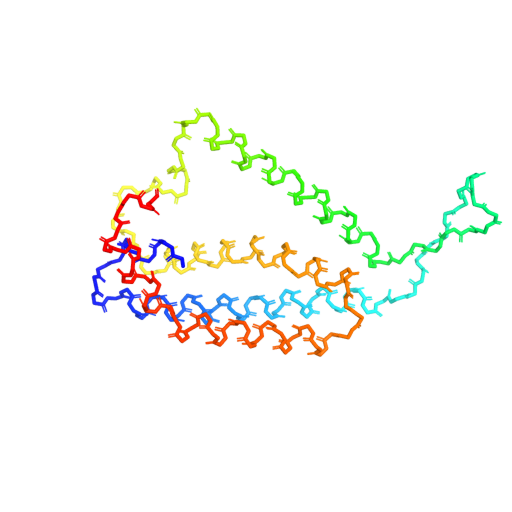00 44.06 92 LEU A N 1
ATOM 716 C CA . LEU A 1 92 ? -3.408 13.581 15.567 1.00 44.06 92 LEU A CA 1
ATOM 717 C C . LEU A 1 92 ? -4.716 13.573 16.381 1.00 44.06 92 LEU A C 1
ATOM 719 O O . LEU A 1 92 ? -5.794 13.324 15.835 1.00 44.06 92 LEU A O 1
ATOM 723 N N . ALA A 1 93 ? -4.638 13.850 17.687 1.00 47.16 93 ALA A N 1
ATOM 724 C CA . ALA A 1 93 ? -5.725 13.685 18.641 1.00 47.16 93 ALA A CA 1
ATOM 725 C C . ALA A 1 93 ? -5.909 14.865 19.614 1.00 47.16 93 ALA A C 1
ATOM 727 O O . ALA A 1 93 ? -6.489 14.681 20.677 1.00 47.16 93 ALA A O 1
ATOM 728 N N . ALA A 1 94 ? -5.528 16.094 19.266 1.00 42.34 94 ALA A N 1
ATOM 729 C CA . ALA A 1 94 ? -5.722 17.244 20.157 1.00 42.34 94 ALA A CA 1
ATOM 730 C C . ALA A 1 94 ? -6.831 18.204 19.692 1.00 42.34 94 ALA A C 1
ATOM 732 O O . ALA A 1 94 ? -6.664 19.417 19.631 1.00 42.34 94 ALA A O 1
ATOM 733 N N . GLY A 1 95 ? -8.018 17.657 19.432 1.00 38.00 95 GLY A N 1
ATOM 734 C CA . GLY A 1 95 ? -9.270 18.387 19.612 1.00 38.00 95 GLY A CA 1
ATOM 735 C C . GLY A 1 95 ? -10.012 17.748 20.776 1.00 38.00 95 GLY A C 1
ATOM 736 O O . GLY A 1 95 ? -10.517 16.642 20.618 1.00 38.00 95 GLY A O 1
ATOM 737 N N . LYS A 1 96 ? -10.060 18.409 21.942 1.00 40.38 96 LYS A N 1
ATOM 738 C CA . LYS A 1 96 ? -10.780 17.996 23.168 1.00 40.38 96 LYS A CA 1
ATOM 739 C C . LYS A 1 96 ? -12.306 17.922 22.956 1.00 40.38 96 LYS A C 1
ATOM 741 O O . LYS A 1 96 ? -13.078 18.649 23.572 1.00 40.38 96 LYS A O 1
ATOM 746 N N . GLY A 1 97 ? -12.754 17.044 22.070 1.00 51.41 97 GLY A N 1
ATOM 747 C CA . GLY A 1 97 ? -14.147 16.779 21.749 1.00 51.41 97 GLY A CA 1
ATOM 748 C C . GLY A 1 97 ? -14.320 15.304 21.412 1.00 51.41 97 GLY A C 1
ATOM 749 O O . GLY A 1 97 ? -13.388 14.653 20.945 1.00 51.41 97 GLY A O 1
ATOM 750 N N . LYS A 1 98 ? -15.507 14.749 21.680 1.00 53.22 98 LYS A N 1
ATOM 751 C CA . LYS A 1 98 ? -15.843 13.362 21.324 1.00 53.22 98 LYS A CA 1
ATOM 752 C C . LYS A 1 98 ? -15.510 13.142 19.845 1.00 53.22 98 LYS A C 1
ATOM 754 O O . LYS A 1 98 ? -16.103 13.805 18.996 1.00 53.22 98 LYS A O 1
ATOM 759 N N . ALA A 1 99 ? -14.564 12.248 19.555 1.00 59.81 99 ALA A N 1
ATOM 760 C CA . ALA A 1 99 ? -14.148 11.954 18.190 1.00 59.81 99 ALA A CA 1
ATOM 761 C C . ALA A 1 99 ? -15.380 11.561 17.363 1.00 59.81 99 ALA A C 1
ATOM 763 O O . ALA A 1 99 ? -16.110 10.626 17.701 1.00 59.81 99 ALA A O 1
ATOM 764 N N . THR A 1 100 ? -15.657 12.332 16.315 1.00 72.06 100 THR A N 1
ATOM 765 C CA . THR A 1 100 ? -16.843 12.128 15.484 1.00 72.06 100 THR A CA 1
ATOM 766 C C . THR A 1 100 ? -16.574 11.034 14.447 1.00 72.06 100 THR A C 1
ATOM 768 O O . THR A 1 100 ? -15.438 10.835 14.013 1.00 72.06 100 THR A O 1
ATOM 771 N N . LEU A 1 101 ? -17.624 10.317 14.029 1.00 69.25 101 LEU A N 1
ATOM 772 C CA . LEU A 1 101 ? -17.559 9.285 12.979 1.00 69.25 101 LEU A CA 1
ATOM 773 C C . LEU A 1 101 ? -16.732 9.718 11.745 1.00 69.25 101 LEU A C 1
ATOM 775 O O . LEU A 1 101 ? -15.861 8.951 11.335 1.00 69.25 101 LEU A O 1
ATOM 779 N N . PRO A 1 102 ? -16.925 10.932 11.181 1.00 77.00 102 PRO A N 1
ATOM 780 C CA . PRO A 1 102 ? -16.159 11.403 10.027 1.00 77.00 102 PRO A CA 1
ATOM 781 C C . PRO A 1 102 ? -14.663 11.560 10.308 1.00 77.00 102 PRO A C 1
ATOM 783 O O . PRO A 1 102 ? -13.847 11.194 9.468 1.00 77.00 102 PRO A O 1
ATOM 786 N N . GLN A 1 103 ? -14.292 12.058 11.491 1.00 76.81 103 GLN A N 1
ATOM 787 C CA . GLN A 1 103 ? -12.892 12.243 11.878 1.00 76.81 103 GLN A CA 1
ATOM 788 C C . GLN A 1 103 ? -12.161 10.900 11.972 1.00 76.81 103 GLN A C 1
ATOM 790 O O . GLN A 1 103 ? -11.038 10.767 11.495 1.00 76.81 103 GLN A O 1
ATOM 795 N N . ILE A 1 104 ? -12.820 9.882 12.527 1.00 73.56 104 ILE A N 1
ATOM 796 C CA . ILE A 1 104 ? -12.239 8.540 12.638 1.00 73.56 104 ILE A CA 1
ATOM 797 C C . ILE A 1 104 ? -12.143 7.865 11.272 1.00 73.56 104 ILE A C 1
ATOM 799 O O . ILE A 1 104 ? -11.133 7.231 10.983 1.00 73.56 104 ILE A O 1
ATOM 803 N N . VAL A 1 105 ? -13.152 8.022 10.412 1.00 77.69 105 VAL A N 1
ATOM 804 C CA . VAL A 1 105 ? -13.089 7.526 9.029 1.00 77.69 105 VAL A CA 1
ATOM 805 C C . VAL A 1 105 ? -11.929 8.181 8.278 1.00 77.69 105 VAL A C 1
ATOM 807 O O . VAL A 1 105 ? -11.138 7.475 7.659 1.00 77.69 105 VAL A O 1
ATOM 810 N N . LEU A 1 106 ? -11.766 9.501 8.393 1.00 77.69 106 LEU A N 1
ATOM 811 C CA . LEU A 1 106 ? -10.662 10.233 7.770 1.00 77.69 106 LEU A CA 1
ATOM 812 C C . LEU A 1 106 ? -9.295 9.772 8.295 1.00 77.69 106 LEU A C 1
ATOM 814 O O . LEU A 1 106 ? -8.379 9.550 7.508 1.00 77.69 106 LEU A O 1
ATOM 818 N N . GLN A 1 107 ? -9.174 9.533 9.601 1.00 72.88 107 GLN A N 1
ATOM 819 C CA . GLN A 1 107 ? -7.953 8.994 10.199 1.00 72.88 107 GLN A CA 1
ATOM 820 C C . GLN A 1 107 ? -7.644 7.568 9.714 1.00 72.88 107 GLN A C 1
ATOM 822 O O . GLN A 1 107 ? -6.492 7.259 9.423 1.00 72.88 107 GLN A O 1
ATOM 827 N N . ILE A 1 108 ? -8.657 6.702 9.579 1.00 77.38 108 ILE A N 1
ATOM 828 C CA . ILE A 1 108 ? -8.487 5.352 9.016 1.00 77.38 108 ILE A CA 1
ATOM 829 C C . ILE A 1 108 ? -7.970 5.433 7.580 1.00 77.38 108 ILE A C 1
ATOM 831 O O . ILE A 1 108 ? -7.057 4.689 7.237 1.00 77.38 108 ILE A O 1
ATOM 835 N N . ILE A 1 109 ? -8.515 6.340 6.768 1.00 76.81 109 ILE A N 1
ATOM 836 C CA . ILE A 1 109 ? -8.087 6.532 5.377 1.00 76.81 109 ILE A CA 1
ATOM 837 C C . ILE A 1 109 ? -6.642 7.022 5.319 1.00 76.81 109 ILE A C 1
ATOM 839 O O . ILE A 1 109 ? -5.855 6.461 4.570 1.00 76.81 109 ILE A O 1
ATOM 843 N N . LEU A 1 110 ? -6.267 8.028 6.117 1.00 78.19 110 LEU A N 1
ATOM 844 C CA . LEU A 1 110 ? -4.894 8.546 6.134 1.00 78.19 110 LEU A CA 1
ATOM 845 C C . LEU A 1 110 ? -3.881 7.465 6.526 1.00 78.19 110 LEU A C 1
ATOM 847 O O . LEU A 1 110 ? -2.870 7.291 5.847 1.00 78.19 110 LEU A O 1
ATOM 851 N N . ILE A 1 111 ? -4.177 6.705 7.584 1.00 78.06 111 ILE A N 1
ATOM 852 C CA . ILE A 1 111 ? -3.323 5.596 8.023 1.00 78.06 111 ILE A CA 1
ATOM 853 C C . ILE A 1 111 ? -3.258 4.507 6.945 1.00 78.06 111 ILE A C 1
ATOM 855 O O . ILE A 1 111 ? -2.172 4.007 6.658 1.00 78.06 111 ILE A O 1
ATOM 859 N N . ASP A 1 112 ? -4.386 4.145 6.324 1.00 83.06 112 ASP A N 1
ATOM 860 C CA . ASP A 1 112 ? -4.396 3.136 5.261 1.00 83.06 112 ASP A CA 1
ATOM 861 C C . ASP A 1 112 ? -3.656 3.612 4.011 1.00 83.06 112 ASP A C 1
ATOM 863 O O . ASP A 1 112 ? -2.966 2.810 3.402 1.00 83.06 112 ASP A O 1
ATOM 867 N N . ILE A 1 113 ? -3.694 4.896 3.649 1.00 80.12 113 ILE A N 1
ATOM 868 C CA . ILE A 1 113 ? -2.893 5.445 2.543 1.00 80.12 113 ILE A CA 1
ATOM 869 C C . ILE A 1 113 ? -1.399 5.273 2.830 1.00 80.12 113 ILE A C 1
ATOM 871 O O . ILE A 1 113 ? -0.669 4.744 1.994 1.00 80.12 113 ILE A O 1
ATOM 875 N N . ILE A 1 114 ? -0.946 5.655 4.026 1.00 77.12 114 ILE A N 1
ATOM 876 C CA . ILE A 1 114 ? 0.466 5.539 4.414 1.00 77.12 114 ILE A CA 1
ATOM 877 C C . ILE A 1 114 ? 0.903 4.066 4.441 1.00 77.12 114 ILE A C 1
ATOM 879 O O . ILE A 1 114 ? 1.965 3.722 3.926 1.00 77.12 114 ILE A O 1
ATOM 883 N N . PHE A 1 115 ? 0.077 3.183 5.007 1.00 76.81 115 PHE A N 1
ATOM 884 C CA . PHE A 1 115 ? 0.362 1.748 5.089 1.00 76.81 115 PHE A CA 1
ATOM 885 C C . PHE A 1 115 ? 0.256 1.038 3.731 1.00 76.81 115 PHE A C 1
ATOM 887 O O . PHE A 1 115 ? 1.025 0.129 3.417 1.00 76.81 115 PHE A O 1
ATOM 894 N N . SER A 1 116 ? -0.708 1.435 2.904 1.00 80.62 116 SER A N 1
ATOM 895 C CA . SER A 1 116 ? -0.919 0.846 1.585 1.00 80.62 116 SER A CA 1
ATOM 896 C C . SER A 1 116 ? 0.213 1.187 0.637 1.00 80.62 116 SER A C 1
ATOM 898 O O . SER A 1 116 ? 0.620 0.302 -0.113 1.00 80.62 116 SER A O 1
ATOM 900 N N . PHE A 1 117 ? 0.767 2.397 0.720 1.00 81.06 117 PHE A N 1
ATOM 901 C CA . PHE A 1 117 ? 1.892 2.822 -0.103 1.00 81.06 117 PHE A CA 1
ATOM 902 C C . PHE A 1 117 ? 3.096 1.878 0.033 1.00 81.06 117 PHE A C 1
ATOM 904 O O . PHE A 1 117 ? 3.625 1.431 -0.980 1.00 81.06 117 PHE A O 1
ATOM 911 N N . ASP A 1 118 ? 3.450 1.482 1.261 1.00 77.94 118 ASP A N 1
ATOM 912 C CA . ASP A 1 118 ? 4.526 0.516 1.544 1.00 77.94 118 ASP A CA 1
ATOM 913 C C . ASP A 1 118 ? 4.270 -0.857 0.902 1.00 77.94 118 ASP A C 1
ATOM 915 O O . ASP A 1 118 ? 5.049 -1.369 0.090 1.00 77.94 118 ASP A O 1
ATOM 919 N N . SER A 1 119 ? 3.100 -1.426 1.206 1.00 80.62 119 SER A N 1
ATOM 920 C CA . SER A 1 119 ? 2.709 -2.745 0.704 1.00 80.62 119 SER A CA 1
ATOM 921 C C . SER A 1 119 ? 2.607 -2.800 -0.826 1.00 80.62 119 SER A C 1
ATOM 923 O O . SER A 1 119 ? 2.969 -3.809 -1.431 1.00 80.62 119 SER A O 1
ATOM 925 N N . ILE A 1 120 ? 2.137 -1.721 -1.464 1.00 79.19 120 ILE A N 1
ATOM 926 C CA . ILE A 1 120 ? 1.994 -1.633 -2.920 1.00 79.19 120 ILE A CA 1
ATOM 927 C C . ILE A 1 120 ? 3.363 -1.469 -3.569 1.00 79.19 120 ILE A C 1
ATOM 929 O O . ILE A 1 120 ? 3.638 -2.142 -4.556 1.00 79.19 120 ILE A O 1
ATOM 933 N N . LEU A 1 121 ? 4.231 -0.619 -3.020 1.00 77.50 121 LEU A N 1
ATOM 934 C CA . LEU A 1 121 ? 5.557 -0.387 -3.580 1.00 77.50 121 LEU A CA 1
ATOM 935 C C . LEU A 1 121 ? 6.401 -1.665 -3.558 1.00 77.50 121 LEU A C 1
ATOM 937 O O . LEU A 1 121 ? 7.010 -2.022 -4.566 1.00 77.50 121 LEU A O 1
ATOM 941 N N . THR A 1 122 ? 6.338 -2.419 -2.460 1.00 79.38 122 THR A N 1
ATOM 942 C CA . THR A 1 122 ? 6.962 -3.744 -2.372 1.00 79.38 122 THR A CA 1
ATOM 943 C C . THR A 1 122 ? 6.360 -4.717 -3.391 1.00 79.38 122 THR A C 1
ATOM 945 O O . THR A 1 122 ? 7.091 -5.400 -4.107 1.00 79.38 122 THR A O 1
ATOM 948 N N . ALA A 1 123 ? 5.031 -4.767 -3.523 1.00 79.69 123 ALA A N 1
ATO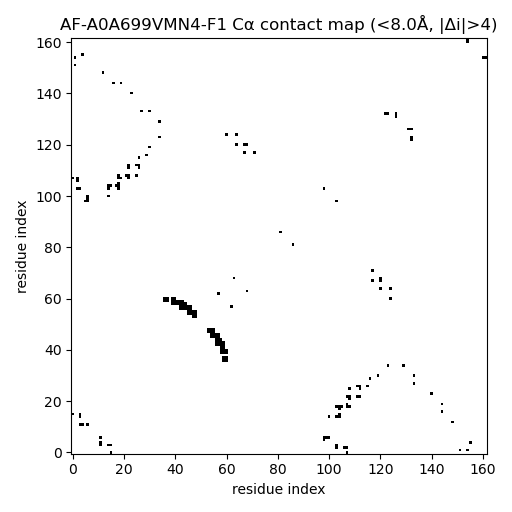M 949 C CA . ALA A 1 123 ? 4.372 -5.664 -4.473 1.00 79.69 123 ALA A CA 1
ATOM 950 C C . ALA A 1 123 ? 4.700 -5.332 -5.940 1.00 79.69 123 ALA A C 1
ATOM 952 O O . ALA A 1 123 ? 4.920 -6.238 -6.739 1.00 79.69 123 ALA A O 1
ATOM 953 N N . VAL A 1 124 ? 4.789 -4.047 -6.289 1.00 75.94 124 VAL A N 1
ATOM 954 C CA . VAL A 1 124 ? 5.185 -3.560 -7.620 1.00 75.94 124 VAL A CA 1
ATOM 955 C C . VAL A 1 124 ? 6.639 -3.912 -7.943 1.00 75.94 124 VAL A C 1
ATOM 957 O O . VAL A 1 124 ? 6.955 -4.189 -9.100 1.00 75.94 124 VAL A O 1
ATOM 960 N N . GLY A 1 125 ? 7.521 -3.920 -6.941 1.00 74.38 125 GLY A N 1
ATOM 961 C CA . GLY A 1 125 ? 8.912 -4.342 -7.103 1.00 74.38 125 GLY A CA 1
ATOM 962 C C . GLY A 1 125 ? 9.081 -5.850 -7.312 1.00 74.38 125 GLY A C 1
ATOM 963 O O . GLY A 1 125 ? 10.055 -6.267 -7.932 1.00 74.38 125 GLY A O 1
ATOM 964 N N . LEU A 1 126 ? 8.135 -6.663 -6.827 1.00 80.06 126 LEU A N 1
ATOM 965 C CA . LEU A 1 126 ? 8.225 -8.128 -6.842 1.00 80.06 126 LEU A CA 1
ATOM 966 C C . LEU A 1 126 ? 7.363 -8.804 -7.919 1.00 80.06 126 LEU A C 1
ATOM 968 O O . LEU A 1 126 ? 7.672 -9.921 -8.330 1.00 80.06 126 LEU A O 1
ATOM 972 N N . VAL A 1 127 ? 6.266 -8.177 -8.352 1.00 80.31 127 VAL A N 1
ATOM 973 C CA . VAL A 1 127 ? 5.252 -8.808 -9.207 1.00 80.31 127 VAL A CA 1
ATOM 974 C C . VAL A 1 127 ? 5.017 -7.991 -10.470 1.00 80.31 127 VAL A C 1
ATOM 976 O O . VAL A 1 127 ? 4.586 -6.842 -10.435 1.00 80.31 127 VAL A O 1
ATOM 979 N N . ASP A 1 128 ? 5.210 -8.631 -11.621 1.00 76.44 128 ASP A N 1
ATOM 980 C CA . ASP A 1 128 ? 4.976 -8.002 -12.921 1.00 76.44 128 ASP A CA 1
ATOM 981 C C . ASP A 1 128 ? 3.501 -7.934 -13.328 1.00 76.44 128 ASP A C 1
ATOM 983 O O . ASP A 1 128 ? 3.126 -7.105 -14.163 1.00 76.44 128 ASP A O 1
ATOM 987 N N . ASN A 1 129 ? 2.665 -8.813 -12.773 1.00 82.00 129 ASN A N 1
ATOM 988 C CA . ASN A 1 129 ? 1.262 -8.924 -13.144 1.00 82.00 129 ASN A CA 1
ATOM 989 C C . ASN A 1 129 ? 0.354 -8.129 -12.193 1.00 82.00 129 ASN A C 1
ATOM 991 O O . ASN A 1 129 ? 0.083 -8.530 -11.061 1.00 82.00 129 ASN A O 1
ATOM 995 N N . VAL A 1 130 ? -0.178 -7.025 -12.711 1.00 78.25 130 VAL A N 1
ATOM 996 C CA . VAL A 1 130 ? -1.095 -6.117 -12.009 1.00 78.25 130 VAL A CA 1
ATOM 997 C C . VAL A 1 130 ? -2.362 -6.833 -11.534 1.00 78.25 130 VAL A C 1
ATOM 999 O O . VAL A 1 130 ? -2.826 -6.583 -10.426 1.00 78.25 130 VAL A O 1
ATOM 1002 N N . LEU A 1 131 ? -2.908 -7.760 -12.329 1.00 82.62 131 LEU A N 1
ATOM 1003 C CA . LEU A 1 131 ? -4.120 -8.500 -11.962 1.00 82.62 131 LEU A CA 1
ATOM 1004 C C . LEU A 1 131 ? -3.882 -9.392 -10.742 1.00 82.62 131 LEU A C 1
ATOM 1006 O O . LEU A 1 131 ? -4.742 -9.468 -9.868 1.00 82.62 131 LEU A O 1
ATOM 1010 N N . VAL A 1 132 ? -2.703 -10.017 -10.649 1.00 86.12 132 VAL A N 1
ATOM 1011 C CA . VAL A 1 132 ? -2.316 -10.828 -9.482 1.00 86.12 132 VAL A CA 1
ATOM 1012 C C . VAL A 1 132 ? -2.201 -9.947 -8.238 1.00 86.12 132 VAL A C 1
ATOM 1014 O O . VAL A 1 132 ? -2.681 -10.323 -7.171 1.00 86.12 132 VAL A O 1
ATOM 1017 N N . MET A 1 133 ? -1.636 -8.747 -8.380 1.00 83.19 1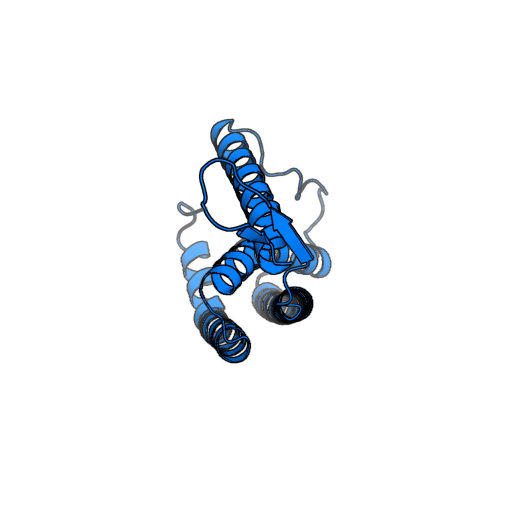33 MET A N 1
ATOM 1018 C CA . MET A 1 133 ? -1.517 -7.775 -7.292 1.00 83.19 133 MET A CA 1
ATOM 1019 C C . MET A 1 133 ? -2.887 -7.311 -6.778 1.00 83.19 133 MET A C 1
ATOM 1021 O O . MET A 1 133 ? -3.136 -7.331 -5.574 1.00 83.19 133 MET A O 1
ATOM 1025 N N . ILE A 1 134 ? -3.802 -6.955 -7.687 1.00 82.56 134 ILE A N 1
ATOM 1026 C CA . ILE A 1 134 ? -5.174 -6.558 -7.339 1.00 82.56 134 ILE A CA 1
ATOM 1027 C C . ILE A 1 134 ? -5.904 -7.713 -6.646 1.00 82.56 134 ILE A C 1
ATOM 1029 O O . ILE A 1 134 ? -6.506 -7.509 -5.592 1.00 82.56 134 ILE A O 1
ATOM 1033 N N . ALA A 1 135 ? -5.820 -8.929 -7.193 1.00 87.62 135 ALA A N 1
ATOM 1034 C CA . ALA A 1 135 ? -6.447 -10.108 -6.601 1.00 87.62 135 ALA A CA 1
ATOM 1035 C C . ALA A 1 135 ? -5.921 -10.385 -5.182 1.00 87.62 135 ALA A C 1
ATOM 1037 O O . ALA A 1 135 ? -6.713 -10.640 -4.276 1.00 87.62 135 ALA A O 1
ATOM 1038 N N . ALA A 1 136 ? -4.608 -10.268 -4.963 1.00 85.94 136 ALA A N 1
ATOM 1039 C CA . ALA A 1 136 ? -3.998 -10.443 -3.648 1.00 85.94 136 ALA A CA 1
ATOM 1040 C C . ALA A 1 136 ? -4.514 -9.414 -2.630 1.00 85.94 136 ALA A C 1
ATOM 1042 O O . ALA A 1 136 ? -4.883 -9.788 -1.516 1.00 85.94 136 ALA A O 1
ATOM 1043 N N . VAL A 1 137 ? -4.605 -8.135 -3.015 1.00 82.94 137 VAL A N 1
ATOM 1044 C CA . VAL A 1 137 ? -5.132 -7.068 -2.147 1.00 82.94 137 VAL A CA 1
ATOM 1045 C C . VAL A 1 137 ? -6.603 -7.302 -1.806 1.00 82.94 137 VAL A C 1
ATOM 1047 O O . VAL A 1 137 ? -6.985 -7.178 -0.642 1.00 82.94 137 VAL A O 1
ATOM 1050 N N . ILE A 1 138 ? -7.425 -7.681 -2.789 1.00 84.81 138 ILE A N 1
ATOM 1051 C CA . ILE A 1 138 ? -8.847 -7.975 -2.571 1.00 84.81 138 ILE A CA 1
ATOM 1052 C C . ILE A 1 138 ? -9.010 -9.170 -1.624 1.00 84.81 138 ILE A C 1
ATOM 1054 O O . ILE A 1 138 ? -9.772 -9.080 -0.661 1.00 84.81 138 ILE A O 1
ATOM 1058 N N . CYS A 1 139 ? -8.267 -10.260 -1.838 1.00 89.25 139 CYS A N 1
ATOM 1059 C CA . CYS A 1 139 ? -8.294 -11.432 -0.961 1.00 89.25 139 CYS A CA 1
ATOM 1060 C C . CYS A 1 139 ? -7.852 -11.090 0.469 1.00 89.25 139 CYS A C 1
ATOM 1062 O O . CYS A 1 139 ? -8.550 -11.430 1.426 1.00 89.25 139 CYS A O 1
ATOM 1064 N N . ALA A 1 140 ? -6.733 -10.377 0.627 1.00 84.44 140 ALA A N 1
ATOM 1065 C CA . ALA A 1 140 ? -6.230 -9.961 1.934 1.00 84.44 140 ALA A CA 1
ATOM 1066 C C . ALA A 1 140 ? -7.238 -9.069 2.675 1.00 84.44 140 ALA A C 1
ATOM 1068 O O . ALA A 1 140 ? -7.476 -9.258 3.869 1.00 84.44 140 ALA A O 1
ATOM 1069 N N . MET A 1 141 ? -7.885 -8.136 1.969 1.00 77.69 141 MET A N 1
ATOM 1070 C CA . MET A 1 141 ? -8.910 -7.283 2.566 1.00 77.69 141 MET A CA 1
ATOM 1071 C C . MET A 1 141 ? -10.185 -8.059 2.907 1.00 77.69 141 MET A C 1
ATOM 1073 O O . MET A 1 141 ? -10.794 -7.799 3.942 1.00 77.69 141 MET A O 1
ATOM 1077 N N . GLY A 1 142 ? -10.578 -9.037 2.087 1.00 83.56 142 GLY A N 1
ATOM 1078 C CA . GLY A 1 142 ? -11.703 -9.927 2.382 1.00 83.56 142 GLY A CA 1
ATOM 1079 C C . GLY A 1 142 ? -11.504 -10.672 3.703 1.00 83.56 142 GLY A C 1
ATOM 1080 O O . GLY A 1 142 ? -12.395 -10.677 4.553 1.00 83.56 142 GLY A O 1
ATOM 1081 N N . ILE A 1 143 ? -10.299 -11.209 3.922 1.00 86.25 143 ILE A N 1
ATOM 1082 C CA . ILE A 1 143 ? -9.907 -11.820 5.199 1.00 86.25 143 ILE A CA 1
ATOM 1083 C C . ILE A 1 143 ? -9.936 -10.767 6.315 1.00 86.25 143 ILE A C 1
ATOM 1085 O O . ILE A 1 143 ? -10.542 -10.990 7.361 1.00 86.25 143 ILE A O 1
ATOM 1089 N N . MET A 1 144 ? -9.350 -9.589 6.098 1.00 79.25 144 MET A N 1
ATOM 1090 C CA . MET A 1 144 ? -9.340 -8.526 7.104 1.00 79.25 144 MET A CA 1
ATOM 1091 C C . MET A 1 144 ? -10.754 -8.124 7.540 1.00 79.25 144 MET A C 1
ATOM 1093 O O . MET A 1 144 ? -10.992 -7.980 8.735 1.00 79.25 144 MET A O 1
ATOM 1097 N N . LEU A 1 145 ? -11.699 -7.979 6.606 1.00 76.50 145 LEU A N 1
ATOM 1098 C CA . LEU A 1 145 ? -13.098 -7.663 6.897 1.00 76.50 145 LEU A CA 1
ATOM 1099 C C . LEU A 1 145 ? -13.772 -8.783 7.693 1.00 76.50 145 LEU A C 1
ATOM 1101 O O . LEU A 1 145 ? -14.402 -8.487 8.711 1.00 76.50 145 LEU A O 1
ATOM 1105 N N . ALA A 1 146 ? -13.584 -10.042 7.283 1.00 81.06 146 ALA A N 1
ATOM 1106 C CA . ALA A 1 146 ? -14.143 -11.209 7.965 1.00 81.06 146 ALA A CA 1
ATOM 1107 C C . ALA A 1 146 ? -13.672 -11.311 9.426 1.00 81.06 146 ALA A C 1
ATOM 1109 O O . ALA A 1 146 ? -14.465 -11.595 10.320 1.00 81.06 146 ALA A O 1
ATOM 1110 N N . PHE A 1 147 ? -12.398 -11.010 9.684 1.00 80.50 147 PHE A N 1
ATOM 1111 C CA . PHE A 1 147 ? -11.803 -11.078 11.021 1.00 80.50 147 PHE A CA 1
ATOM 1112 C C . PHE A 1 147 ? -11.817 -9.739 11.780 1.00 80.50 147 PHE A C 1
ATOM 1114 O O . PHE A 1 147 ? -11.436 -9.690 12.948 1.00 80.50 147 PHE A O 1
ATOM 1121 N N . SER A 1 148 ? -12.293 -8.649 11.169 1.00 74.12 148 SER A N 1
ATOM 1122 C CA . SER A 1 148 ? -12.223 -7.296 11.745 1.00 74.12 148 SER A CA 1
ATOM 1123 C C . SER A 1 148 ? -12.994 -7.130 13.060 1.00 74.12 148 SER A C 1
ATOM 1125 O O . SER A 1 148 ? -12.626 -6.285 13.880 1.00 74.12 148 SER A O 1
ATOM 1127 N N . GLY A 1 149 ? -14.066 -7.903 13.265 1.00 71.75 149 GLY A N 1
ATOM 1128 C CA . GLY A 1 149 ? -14.805 -7.966 14.530 1.00 71.75 149 GLY A CA 1
ATOM 1129 C C . GLY A 1 149 ? -13.976 -8.648 15.616 1.00 71.75 149 GLY A C 1
ATOM 1130 O O . GLY A 1 149 ? -13.641 -8.025 16.617 1.00 71.75 149 GLY A O 1
ATOM 1131 N N . VAL A 1 150 ? -13.537 -9.879 15.340 1.00 78.75 150 VAL A N 1
ATOM 1132 C CA . VAL A 1 150 ? -12.762 -10.724 16.264 1.00 78.75 150 VAL A CA 1
ATOM 1133 C C . VAL A 1 150 ? -11.456 -10.061 16.697 1.00 78.75 150 VAL A C 1
ATOM 1135 O O . VAL A 1 150 ? -11.138 -10.041 17.883 1.00 78.75 150 VAL A O 1
ATOM 1138 N N . VAL A 1 151 ? -10.708 -9.479 15.753 1.00 74.44 151 VAL A N 1
ATOM 1139 C CA . VAL A 1 151 ? -9.450 -8.776 16.051 1.00 74.44 151 VAL A CA 1
ATOM 1140 C C . VAL A 1 151 ? -9.699 -7.594 16.985 1.00 74.44 151 VAL A C 1
ATOM 1142 O O . VAL A 1 151 ? -8.916 -7.350 17.897 1.00 74.44 151 VAL A O 1
ATOM 1145 N N . ALA A 1 152 ? -10.795 -6.861 16.798 1.00 67.81 152 ALA A N 1
ATOM 1146 C CA . ALA A 1 152 ? -11.089 -5.732 17.665 1.00 67.81 152 ALA A CA 1
ATOM 1147 C C . ALA A 1 152 ? -11.567 -6.147 19.052 1.00 67.81 152 ALA A C 1
ATOM 1149 O O . ALA A 1 152 ? -11.158 -5.528 20.030 1.00 67.81 152 ALA A O 1
ATOM 1150 N N . ASP A 1 153 ? -12.389 -7.191 19.144 1.00 72.62 153 ASP A N 1
ATOM 1151 C CA . ASP A 1 153 ? -12.836 -7.730 20.427 1.00 72.62 153 ASP A CA 1
ATOM 1152 C C . ASP A 1 153 ? -11.640 -8.259 21.226 1.00 72.62 153 ASP A C 1
ATOM 1154 O O . ASP A 1 153 ? -11.528 -8.006 22.425 1.00 72.62 153 ASP A O 1
ATOM 1158 N N . PHE A 1 154 ? -10.688 -8.910 20.552 1.00 72.00 154 PHE A N 1
ATOM 1159 C CA . PHE A 1 154 ? -9.434 -9.362 21.149 1.00 72.00 154 PHE A CA 1
ATOM 1160 C C . PHE A 1 154 ? -8.584 -8.203 21.695 1.00 72.00 154 PHE A C 1
ATOM 1162 O O . PHE A 1 154 ? -8.116 -8.277 22.834 1.00 72.00 154 PHE A O 1
ATOM 1169 N N . VAL A 1 155 ? -8.418 -7.126 20.917 1.00 66.88 155 VAL A N 1
ATOM 1170 C CA . VAL A 1 155 ? -7.669 -5.923 21.330 1.00 66.88 155 VAL A CA 1
ATOM 1171 C C . VAL A 1 155 ? -8.376 -5.188 22.476 1.00 66.88 155 VAL A C 1
ATOM 1173 O O . VAL A 1 155 ? -7.724 -4.754 23.420 1.00 66.88 155 VAL A O 1
ATOM 1176 N N . ASN A 1 156 ? -9.709 -5.090 22.450 1.00 66.38 156 ASN A N 1
ATOM 1177 C CA . ASN A 1 156 ? -10.486 -4.467 23.528 1.00 66.38 156 ASN A CA 1
ATOM 1178 C C . ASN A 1 156 ? -10.391 -5.243 24.845 1.00 66.38 156 ASN A C 1
ATOM 1180 O O . ASN A 1 156 ? -10.357 -4.641 25.918 1.00 66.38 156 ASN A O 1
ATOM 1184 N N . LYS A 1 157 ? -10.328 -6.576 24.769 1.00 70.75 157 LYS A N 1
ATOM 1185 C CA . LYS A 1 157 ? -10.273 -7.457 25.939 1.00 70.75 157 LYS A CA 1
ATOM 1186 C C . LYS A 1 157 ? -8.877 -7.546 26.569 1.00 70.75 157 LYS A C 1
ATOM 1188 O O . LYS A 1 157 ? -8.777 -7.925 27.731 1.00 70.75 157 LYS A O 1
ATOM 1193 N N . ASN A 1 158 ? -7.823 -7.167 25.840 1.00 69.00 158 ASN A N 1
ATOM 1194 C CA . ASN A 1 158 ? -6.433 -7.186 26.309 1.00 69.00 158 ASN A CA 1
ATOM 1195 C C . ASN A 1 158 ? -5.790 -5.790 26.195 1.00 69.00 158 ASN A C 1
ATOM 1197 O O . ASN A 1 158 ? -4.979 -5.550 25.299 1.00 69.00 158 ASN A O 1
ATOM 1201 N N . PRO A 1 159 ? -6.123 -4.858 27.110 1.00 57.25 159 PRO A N 1
ATOM 1202 C CA . PRO A 1 159 ? -5.679 -3.464 27.045 1.00 57.25 159 PRO A CA 1
ATOM 1203 C C . PRO A 1 159 ? -4.168 -3.254 27.242 1.00 57.25 159 PRO A C 1
ATOM 1205 O O . PRO A 1 159 ? -3.705 -2.136 27.055 1.00 57.25 159 PRO A O 1
ATOM 1208 N N . THR A 1 160 ? -3.404 -4.288 27.606 1.00 49.69 160 THR A N 1
ATOM 1209 C CA . THR A 1 160 ? -1.932 -4.273 27.692 1.00 49.69 160 THR A CA 1
ATOM 1210 C C . THR A 1 160 ? -1.231 -4.454 26.342 1.00 49.69 160 THR A C 1
ATOM 1212 O O . THR A 1 160 ? -0.022 -4.275 26.273 1.00 49.69 160 THR A O 1
ATOM 1215 N N . ILE A 1 161 ? -1.969 -4.787 25.273 1.00 53.41 161 ILE A N 1
ATOM 1216 C CA . ILE A 1 161 ? -1.488 -4.773 23.876 1.00 53.41 161 ILE A CA 1
ATOM 1217 C C . ILE A 1 161 ? -1.902 -3.453 23.180 1.00 53.41 161 ILE A C 1
ATOM 1219 O O . ILE A 1 161 ? -2.069 -3.400 21.961 1.00 53.41 161 ILE A O 1
ATOM 1223 N N . LYS A 1 162 ? -2.153 -2.399 23.967 1.00 46.84 162 LYS A N 1
ATOM 1224 C CA . LYS A 1 162 ? -2.316 -1.035 23.455 1.00 46.84 162 LYS A CA 1
ATOM 1225 C C . LYS A 1 162 ? -0.968 -0.421 23.130 1.00 46.84 162 LYS A C 1
ATOM 1227 O O . LYS A 1 162 ? -0.034 -0.633 23.931 1.00 46.84 162 LYS A O 1
#

Mean predicted aligned error: 11.25 Å

Organism: Tanacetum cinerariifolium (NCBI:txid118510)

Sequence (162 aa):
SITVNRLPEQQQARGRTIGLLLALVFRIGLLLSISWIVGLRSALFTLPLPWLAEPFPVSGRDLILLAGGLFLMYKSTTEIHTKLQGEDEDELAAGKGKATLPQIVLQIILIDIIFSFDSILTAVGLVDNVLVMIAAVICAMGIMLAFSGVVADFVNKNPTIK

Foldseek 3Di:
DLLLVLDDPVCSLVLVVLLLVVLLVVLVVVLVVLCVQQVQQAQPDFDPDVPDPDTHRDGSLNVLLVVLVVVVVVVVVVVVVVVVVPDDPCPLPPDPDRQDSVSSSVVSNVVSVSVSSVVSSVCSVPDPDSVVVSVVSVVVSVVCSVCVVVVNVVCVVCVVVD

InterPro domains:
  IPR005496 Integral membrane protein TerC [PF03741] (2-162)

pLDDT: mean 72.43, std 12.07, range [38.0, 89.25]

Solvent-accessible surface area (backbone atoms only — not comparable to full-atom values): 9350 Å² total; per-residue (Å²): 123,83,70,44,76,66,40,62,77,90,47,26,64,59,48,45,52,53,23,52,53,52,28,49,52,51,48,52,51,51,49,52,53,51,47,55,57,38,63,47,65,56,61,75,49,64,47,80,45,96,90,48,98,58,60,46,69,40,29,51,44,56,54,49,48,53,54,50,50,51,50,50,53,51,51,52,51,51,53,51,51,49,67,70,66,75,66,75,97,43,84,94,60,78,63,102,58,84,65,46,71,69,58,51,31,52,50,46,34,56,52,41,52,63,54,40,51,56,59,47,50,53,45,61,75,73,45,93,51,64,68,59,53,51,50,50,52,54,52,54,48,52,51,49,61,73,42,48,59,60,55,47,54,54,50,68,74,38,69,87,80,107